Protein AF-A0A6B3IBB4-F1 (afdb_monomer_lite)

pLDDT: mean 93.13, std 5.56, range [64.5, 98.44]

Radius of gyration: 17.06 Å; chains: 1; bounding box: 40×28×48 Å

Sequence (84 aa):
YNFADIDPSQADAAKKAGLDVFVQPGFNAANLSLNVNKAPFDNDKVVEAVRHAVNREEFVQKLTFGYGEATDQPFPKGYVAYDP

Foldseek 3Di:
DDDDDDALVCQVVCVVVVHDDDADDDLFDDDDDDDCVDPPNVDVVVVVVVVVVDDQVVCCCPRNVVSDDDDPDSGDPPDPPDDD

Secondary structure (DSSP, 8-state):
-------GGGHHHHHHTT-----PPPS--------TTSTTTTSHHHHHHHHHH--HHHHHHHHSTTSS---SSSSPTTSTT---

Structure (mmCIF, N/CA/C/O backbone):
data_AF-A0A6B3IBB4-F1
#
_entry.id   AF-A0A6B3IBB4-F1
#
loop_
_atom_site.group_PDB
_atom_site.id
_atom_site.type_symbol
_atom_site.label_atom_id
_atom_site.label_alt_id
_atom_site.label_comp_id
_atom_site.label_asym_id
_atom_site.label_entity_id
_atom_site.label_seq_id
_atom_site.pdbx_PDB_ins_code
_atom_site.Cartn_x
_atom_site.Cartn_y
_atom_site.Cartn_z
_atom_site.occupancy
_atom_site.B_iso_or_equiv
_atom_site.auth_seq_id
_atom_site.auth_comp_id
_atom_site.auth_asym_id
_atom_site.auth_atom_id
_atom_site.pdbx_PDB_model_num
ATOM 1 N N . TYR A 1 1 ? -26.642 -4.015 13.638 1.00 64.50 1 TYR A N 1
ATOM 2 C CA . TYR A 1 1 ? -25.635 -3.118 14.231 1.00 64.50 1 TYR A CA 1
ATOM 3 C C . TYR A 1 1 ? -25.666 -1.799 13.486 1.00 64.50 1 TYR A C 1
ATOM 5 O O . TYR A 1 1 ? -25.950 -1.817 12.295 1.00 64.50 1 TYR A O 1
ATOM 13 N N . ASN A 1 2 ? -25.475 -0.682 14.187 1.00 84.06 2 ASN A N 1
ATOM 14 C CA . ASN A 1 2 ? -25.413 0.648 13.585 1.00 84.06 2 ASN A CA 1
ATOM 15 C C . ASN A 1 2 ? -23.936 1.042 13.516 1.00 84.06 2 ASN A C 1
ATOM 17 O O . ASN A 1 2 ? -23.342 1.334 14.552 1.00 84.06 2 ASN A O 1
ATOM 21 N N . PHE A 1 3 ? -23.340 0.93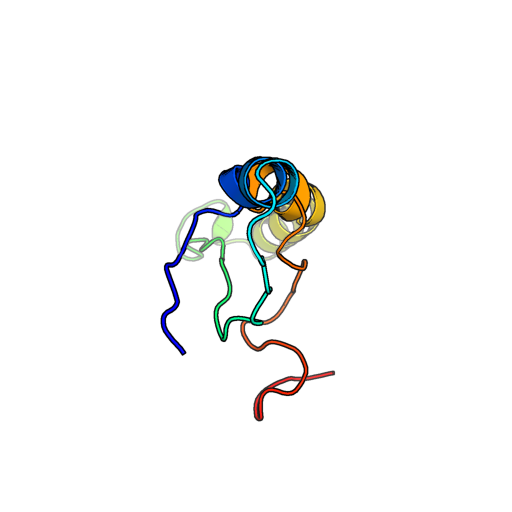3 12.332 1.00 88.06 3 PHE A N 1
ATOM 22 C CA . PHE A 1 3 ? -21.936 1.253 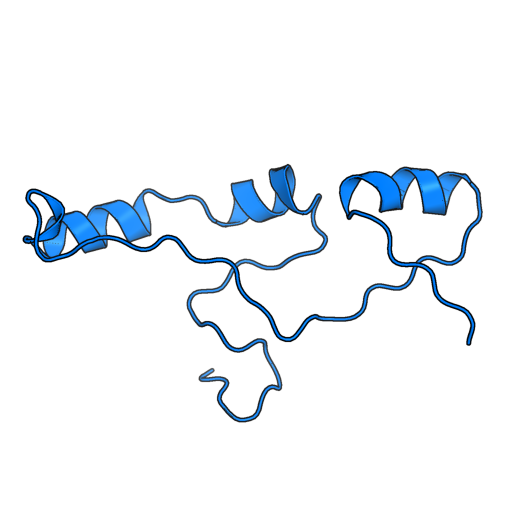12.101 1.00 88.06 3 PHE A CA 1
ATOM 23 C C . PHE A 1 3 ? -21.827 2.591 11.376 1.00 88.06 3 PHE A C 1
ATOM 25 O O . PHE A 1 3 ? -22.685 2.931 10.562 1.00 88.06 3 PHE A O 1
ATOM 32 N N . ALA A 1 4 ? -20.765 3.330 11.677 1.00 91.31 4 ALA A N 1
ATOM 33 C CA . ALA A 1 4 ? -20.351 4.494 10.917 1.00 91.31 4 ALA A CA 1
ATOM 34 C C . ALA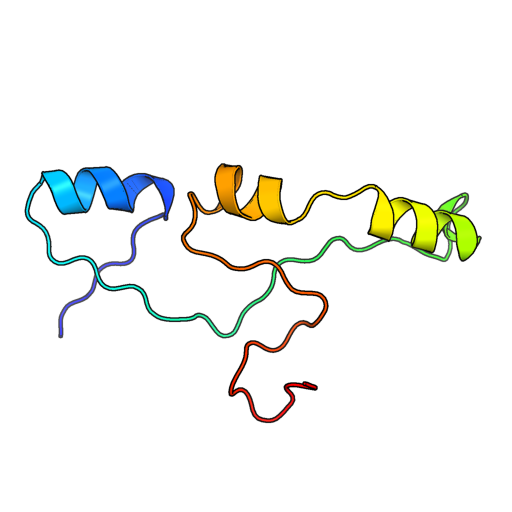 A 1 4 ? -18.905 4.273 10.480 1.00 91.31 4 ALA A C 1
ATOM 36 O O . ALA A 1 4 ? -18.057 3.954 11.316 1.00 91.31 4 ALA A O 1
ATOM 37 N N . ASP A 1 5 ? -18.644 4.437 9.188 1.00 92.06 5 ASP A N 1
ATOM 38 C CA . ASP A 1 5 ? -17.291 4.348 8.656 1.00 92.06 5 ASP A CA 1
ATOM 39 C C . ASP A 1 5 ? -16.496 5.593 9.059 1.00 92.06 5 ASP A C 1
ATOM 41 O O . ASP A 1 5 ? -17.006 6.718 9.036 1.00 92.06 5 ASP A O 1
ATOM 45 N N . ILE A 1 6 ? -15.235 5.383 9.422 1.00 93.69 6 ILE A N 1
ATOM 46 C CA . ILE A 1 6 ? -14.280 6.443 9.741 1.00 93.69 6 ILE A CA 1
ATOM 47 C C . ILE A 1 6 ? -13.002 6.226 8.938 1.00 93.69 6 ILE A C 1
ATOM 49 O O . ILE A 1 6 ? -12.664 5.096 8.583 1.00 93.69 6 ILE A O 1
ATOM 53 N N . ASP A 1 7 ? -12.275 7.306 8.670 1.00 94.06 7 ASP A N 1
ATOM 54 C CA . ASP A 1 7 ? -10.966 7.206 8.030 1.00 94.06 7 ASP A CA 1
ATOM 55 C C . ASP A 1 7 ? -9.945 6.557 8.992 1.00 94.06 7 ASP A C 1
ATOM 57 O O . ASP A 1 7 ? -10.012 6.807 10.204 1.00 94.06 7 ASP A O 1
ATOM 61 N N . PRO A 1 8 ? -8.966 5.765 8.506 1.00 93.69 8 PRO A N 1
ATOM 62 C CA . PRO A 1 8 ? -7.942 5.166 9.363 1.00 93.69 8 PRO A CA 1
ATOM 63 C C . PRO A 1 8 ? -7.200 6.170 10.258 1.00 93.69 8 PRO A C 1
ATOM 65 O O . PRO A 1 8 ? -6.862 5.847 11.399 1.00 93.69 8 PRO A O 1
ATOM 68 N N . SER A 1 9 ? -7.006 7.409 9.792 1.00 95.81 9 SER A N 1
ATOM 69 C CA . SER A 1 9 ? -6.393 8.494 10.575 1.00 95.81 9 SER A CA 1
ATOM 70 C C . SER A 1 9 ? -7.182 8.861 11.838 1.00 95.81 9 SER A C 1
ATOM 72 O O . SER A 1 9 ? -6.615 9.376 12.802 1.00 95.81 9 SER A O 1
ATOM 74 N N . GLN A 1 10 ? -8.485 8.577 11.867 1.00 96.81 10 GLN A N 1
ATOM 75 C CA . GLN A 1 10 ? -9.382 8.903 12.975 1.00 96.81 10 GLN A CA 1
ATOM 76 C C . GLN A 1 10 ? -9.463 7.785 14.022 1.00 96.81 10 GLN A C 1
ATOM 78 O O . GLN A 1 10 ? -9.951 8.017 15.129 1.00 96.81 10 GLN A O 1
ATOM 83 N N . ALA A 1 11 ? -8.975 6.583 13.710 1.00 95.62 11 ALA A N 1
ATOM 84 C CA . ALA A 1 11 ? -9.182 5.401 14.540 1.00 95.62 11 ALA A CA 1
ATOM 85 C C . ALA A 1 11 ? -8.539 5.511 15.936 1.00 95.62 11 ALA A C 1
ATOM 87 O O . ALA A 1 11 ? -9.142 5.091 16.924 1.00 95.62 11 ALA A O 1
ATOM 88 N N . ASP A 1 12 ? -7.347 6.105 16.055 1.00 95.50 12 ASP A N 1
ATOM 89 C CA . ASP A 1 12 ? -6.698 6.335 17.357 1.00 95.50 12 ASP A CA 1
ATOM 90 C C . ASP A 1 12 ? -7.488 7.330 18.227 1.00 95.50 12 ASP A C 1
ATOM 92 O O . ASP A 1 12 ? -7.726 7.081 19.411 1.00 95.50 12 ASP A O 1
ATOM 96 N N . ALA A 1 13 ? -7.970 8.425 17.632 1.00 96.75 13 ALA A N 1
ATOM 97 C CA . ALA A 1 13 ? -8.797 9.408 18.330 1.00 96.75 13 ALA A CA 1
ATOM 98 C C . ALA A 1 13 ? -10.144 8.812 18.778 1.00 96.75 13 ALA A C 1
ATOM 100 O O . ALA A 1 13 ? -10.563 9.039 19.912 1.00 96.75 13 ALA A O 1
ATOM 101 N N . ALA A 1 14 ? -10.788 8.003 17.930 1.00 96.75 14 ALA A N 1
ATOM 102 C CA . ALA A 1 14 ? -12.034 7.309 18.254 1.00 96.75 14 ALA A CA 1
ATOM 103 C C . ALA A 1 14 ? -11.863 6.333 19.432 1.00 96.75 14 ALA A C 1
ATOM 105 O O . ALA A 1 14 ? -12.659 6.359 20.373 1.00 96.75 14 ALA A O 1
ATOM 106 N N . LYS A 1 15 ? -10.778 5.544 19.438 1.00 96.19 15 LYS A N 1
ATOM 107 C CA . LYS A 1 15 ? -10.428 4.662 20.566 1.00 96.19 15 LYS A CA 1
ATOM 108 C C . LYS A 1 15 ? -10.207 5.456 21.854 1.00 96.19 15 LYS A C 1
ATOM 110 O O . LYS A 1 15 ? -10.748 5.098 22.896 1.00 96.19 15 LYS A O 1
ATOM 115 N N . LYS A 1 16 ? 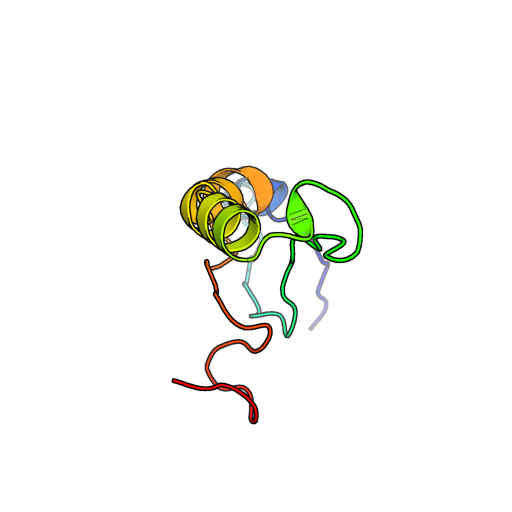-9.461 6.565 21.792 1.00 97.75 16 LYS A N 1
ATOM 116 C CA . LYS A 1 16 ? -9.224 7.459 22.945 1.00 97.75 16 LYS A CA 1
ATOM 117 C C . LYS A 1 16 ? -10.499 8.132 23.457 1.00 97.75 16 LYS A C 1
ATOM 119 O O . LYS A 1 16 ? -10.586 8.423 24.646 1.00 97.75 16 LYS A O 1
ATOM 124 N N . ALA A 1 17 ? -11.485 8.347 22.589 1.00 97.56 17 ALA A N 1
ATOM 125 C CA . ALA A 1 17 ? -12.810 8.842 22.955 1.00 97.56 17 ALA A CA 1
ATOM 126 C C . ALA A 1 17 ? -13.728 7.758 23.559 1.00 97.56 17 ALA A C 1
ATOM 128 O O . ALA A 1 17 ? -14.859 8.063 23.931 1.00 97.56 17 ALA A O 1
ATOM 129 N N . GLY A 1 18 ? -13.263 6.507 23.669 1.00 96.88 18 GLY A N 1
ATOM 130 C CA . GLY A 1 18 ? -14.026 5.398 24.244 1.00 96.88 18 GLY A CA 1
ATOM 131 C C . GLY A 1 18 ? -15.049 4.775 23.292 1.00 96.88 18 GLY A C 1
ATOM 132 O O . GLY A 1 18 ? -15.954 4.083 23.754 1.00 96.88 18 GLY A O 1
ATOM 133 N N . LEU A 1 19 ? -14.935 5.020 21.982 1.00 95.62 19 LEU A N 1
ATOM 134 C CA . LEU A 1 19 ? -15.776 4.366 20.981 1.00 95.62 19 LEU A CA 1
ATOM 135 C C . LEU A 1 19 ? -15.295 2.932 20.726 1.00 95.62 19 LEU A C 1
ATOM 137 O O . LEU A 1 19 ? -14.095 2.654 20.761 1.00 95.62 19 LEU A O 1
ATOM 141 N N . ASP A 1 20 ? -16.236 2.039 20.420 1.00 94.69 20 ASP A N 1
ATOM 142 C CA . ASP A 1 20 ? -15.916 0.703 19.922 1.00 94.69 20 ASP A CA 1
ATOM 143 C C . ASP A 1 20 ? -15.450 0.802 18.463 1.00 94.69 20 ASP A C 1
ATOM 145 O O . ASP A 1 20 ? -16.196 1.240 17.585 1.00 94.69 20 ASP A O 1
ATOM 149 N N . VAL A 1 21 ? -14.191 0.439 18.221 1.00 93.75 21 VAL A N 1
ATOM 150 C CA . VAL A 1 21 ? -13.552 0.502 16.905 1.00 93.75 21 VAL A CA 1
ATOM 151 C C . VAL A 1 21 ? -13.154 -0.909 16.505 1.00 93.75 21 VAL A C 1
ATOM 153 O O . VAL A 1 21 ? -12.185 -1.465 17.027 1.00 93.75 21 VAL A O 1
ATOM 156 N N . PHE A 1 22 ? -13.873 -1.461 15.534 1.00 91.75 22 PHE A N 1
ATOM 157 C CA . PHE A 1 22 ? -13.553 -2.738 14.909 1.00 91.75 22 PHE A CA 1
ATOM 158 C C . PHE A 1 22 ? -12.956 -2.502 13.518 1.00 91.75 22 PHE A C 1
ATOM 160 O O . PHE A 1 22 ? -13.277 -1.526 12.843 1.00 91.75 22 PHE A O 1
ATOM 167 N N . VAL A 1 23 ? -12.070 -3.402 13.093 1.00 89.62 23 VAL A N 1
ATOM 168 C CA . VAL A 1 23 ? -11.461 -3.380 11.759 1.00 89.62 23 VAL A CA 1
ATOM 169 C C . VAL A 1 23 ? -12.034 -4.546 10.977 1.00 89.62 23 VAL A C 1
ATOM 171 O O . VAL A 1 23 ? -11.923 -5.694 11.408 1.00 89.62 23 VAL A O 1
ATOM 174 N N . GLN A 1 24 ? -12.648 -4.257 9.835 1.00 86.44 24 GLN A N 1
ATOM 175 C CA . GLN A 1 24 ? -13.095 -5.278 8.898 1.00 86.44 24 GLN A CA 1
ATOM 176 C C . GLN A 1 24 ? -12.109 -5.336 7.725 1.00 86.44 24 GLN A C 1
ATOM 178 O O . GLN A 1 24 ? -11.902 -4.308 7.080 1.00 86.44 24 GLN A O 1
ATOM 183 N N . PRO A 1 25 ? -11.505 -6.501 7.424 1.00 77.94 25 PRO A N 1
ATOM 184 C CA . PRO A 1 25 ? -10.694 -6.657 6.224 1.00 77.94 25 PRO A CA 1
ATOM 185 C C . PRO A 1 25 ? -11.532 -6.341 4.984 1.00 77.94 25 PRO A C 1
ATOM 187 O O . PRO A 1 25 ? -12.588 -6.941 4.770 1.00 77.94 25 PRO A O 1
ATOM 190 N N . GLY A 1 26 ? -11.074 -5.379 4.190 1.00 77.62 26 GLY A N 1
ATOM 191 C CA . GLY A 1 26 ? -11.713 -5.027 2.931 1.00 77.62 26 GLY A CA 1
ATOM 192 C C . GLY A 1 26 ? -11.298 -5.974 1.805 1.00 77.62 26 GLY A C 1
ATOM 193 O O . GLY A 1 26 ? -10.182 -6.489 1.780 1.00 77.62 26 GLY A O 1
ATOM 194 N N . PHE A 1 27 ? -12.193 -6.195 0.840 1.00 81.81 27 PHE A N 1
ATOM 195 C CA . PHE A 1 27 ? -11.876 -6.897 -0.410 1.00 81.81 27 PHE A CA 1
ATOM 196 C C . PHE A 1 27 ? -11.375 -5.909 -1.471 1.00 81.81 27 PHE A C 1
ATOM 198 O O . PHE A 1 27 ? -11.964 -5.773 -2.544 1.00 81.81 27 PHE A O 1
ATOM 205 N N . ASN A 1 28 ? -10.322 -5.164 -1.144 1.00 83.12 28 ASN A N 1
ATOM 206 C CA . ASN A 1 28 ? -9.762 -4.118 -1.991 1.00 83.12 28 ASN A CA 1
ATOM 207 C C . ASN A 1 28 ? -8.239 -4.028 -1.843 1.00 83.12 28 ASN A C 1
ATOM 209 O O . ASN A 1 28 ? -7.686 -4.294 -0.782 1.00 83.12 28 ASN A O 1
ATOM 213 N N . ALA A 1 29 ? -7.578 -3.585 -2.910 1.00 89.44 29 ALA A N 1
ATOM 214 C CA . ALA A 1 29 ? -6.152 -3.287 -2.938 1.00 89.44 29 ALA A CA 1
ATOM 215 C C . ALA A 1 29 ? -5.921 -1.951 -3.654 1.00 89.44 29 ALA A C 1
ATOM 217 O O . ALA A 1 29 ? -6.649 -1.602 -4.585 1.00 89.44 29 ALA A O 1
ATOM 218 N N . ALA A 1 30 ? -4.904 -1.206 -3.225 1.00 91.38 30 ALA A N 1
ATOM 219 C CA . ALA A 1 30 ? -4.419 -0.026 -3.932 1.00 91.38 30 ALA A CA 1
ATOM 220 C C . ALA A 1 30 ? -3.222 -0.416 -4.810 1.00 91.38 30 ALA A C 1
ATOM 222 O O . ALA A 1 30 ? -2.331 -1.137 -4.364 1.00 91.38 30 ALA A O 1
ATOM 223 N N . ASN A 1 31 ? -3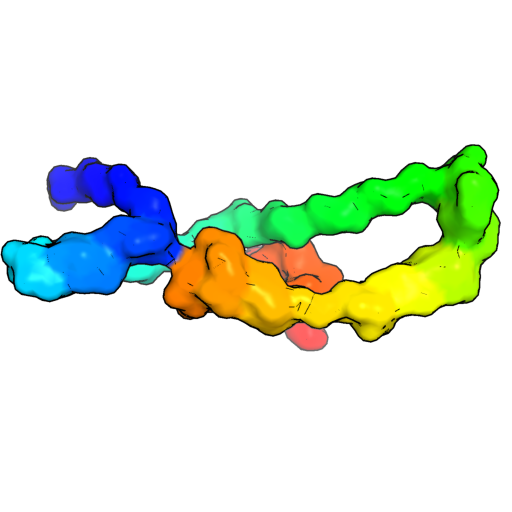.178 0.074 -6.049 1.00 92.69 31 ASN A N 1
ATOM 224 C CA . ASN A 1 31 ? -2.125 -0.264 -7.003 1.00 92.69 31 ASN A CA 1
ATOM 225 C C . ASN A 1 31 ? -1.528 0.976 -7.679 1.00 92.69 31 ASN A C 1
ATOM 227 O O . ASN A 1 31 ? -2.197 1.985 -7.893 1.00 92.69 31 ASN A O 1
ATOM 231 N N . LEU A 1 32 ? -0.259 0.857 -8.071 1.00 92.50 32 LEU A N 1
ATOM 232 C CA . LEU A 1 32 ? 0.418 1.795 -8.961 1.00 92.50 32 LEU A CA 1
ATOM 233 C C . LEU A 1 32 ? 0.389 1.218 -10.376 1.00 92.50 32 LEU A C 1
ATOM 235 O O . LEU A 1 32 ? 0.980 0.170 -10.634 1.00 92.50 32 LEU A O 1
ATOM 239 N N . SER A 1 33 ? -0.295 1.896 -11.294 1.00 94.81 33 SER A N 1
ATOM 240 C CA . SER A 1 33 ? -0.343 1.492 -12.701 1.00 94.81 33 SER A CA 1
ATOM 241 C C . SER A 1 33 ? 0.754 2.192 -13.496 1.00 94.81 33 SER A C 1
ATOM 243 O O . SER A 1 33 ? 0.812 3.420 -13.535 1.00 94.81 33 SER A O 1
ATOM 245 N N . LEU A 1 34 ? 1.599 1.412 -14.170 1.00 96.50 34 LEU A N 1
ATOM 246 C CA . LEU A 1 34 ? 2.614 1.916 -15.094 1.00 96.50 34 LEU A CA 1
ATOM 247 C C . LEU A 1 34 ? 2.134 1.733 -16.534 1.00 96.50 34 LEU A C 1
ATOM 249 O O . LEU A 1 34 ? 1.675 0.656 -16.913 1.00 96.50 34 LEU A O 1
ATOM 253 N N . ASN A 1 35 ? 2.250 2.779 -17.352 1.00 97.69 35 ASN A N 1
ATOM 254 C CA . ASN A 1 35 ? 1.954 2.669 -18.776 1.00 97.69 35 ASN A CA 1
ATOM 255 C C . ASN A 1 35 ? 3.156 2.069 -19.512 1.00 97.69 35 ASN A C 1
ATOM 257 O O . ASN A 1 35 ? 4.061 2.794 -19.919 1.00 97.69 35 ASN A O 1
ATOM 261 N N . VAL A 1 36 ? 3.124 0.755 -19.721 1.00 97.62 36 VAL A N 1
ATOM 262 C CA . VAL A 1 36 ? 4.196 -0.013 -20.377 1.00 97.62 36 VAL A CA 1
ATOM 263 C C . VAL A 1 36 ? 4.343 0.254 -21.883 1.00 97.62 36 VAL A C 1
ATOM 265 O O . VAL A 1 36 ? 5.218 -0.302 -22.524 1.00 97.62 36 VAL A O 1
ATOM 268 N N . ASN A 1 37 ? 3.521 1.132 -22.470 1.00 97.56 37 ASN A N 1
ATOM 269 C CA . ASN A 1 37 ? 3.665 1.576 -23.864 1.00 97.56 37 ASN A CA 1
ATOM 270 C C . ASN A 1 37 ? 4.409 2.918 -23.989 1.00 97.56 37 ASN A C 1
ATOM 272 O O . ASN A 1 37 ? 4.367 3.566 -25.040 1.00 97.56 37 ASN A O 1
ATOM 276 N N . LYS A 1 38 ? 5.002 3.412 -22.897 1.00 98.38 38 LYS A N 1
ATOM 277 C CA . LYS A 1 38 ? 5.682 4.707 -22.844 1.00 98.38 38 LYS A CA 1
ATOM 278 C C . LYS A 1 38 ? 7.048 4.562 -22.194 1.00 98.38 38 LYS A C 1
ATOM 280 O O . LYS A 1 38 ? 7.137 4.156 -21.038 1.00 98.38 38 LYS A O 1
ATOM 285 N N . ALA A 1 39 ? 8.088 4.991 -22.904 1.00 97.44 39 ALA A N 1
ATOM 286 C CA . ALA A 1 39 ? 9.425 5.101 -22.341 1.00 97.44 39 ALA A CA 1
ATOM 287 C C . ALA A 1 39 ? 9.432 5.946 -21.046 1.00 97.44 39 ALA A C 1
ATOM 289 O O . ALA A 1 39 ? 8.753 6.978 -20.996 1.00 97.44 39 ALA A O 1
ATOM 290 N N . PRO A 1 40 ? 10.183 5.539 -20.000 1.00 97.19 40 PRO A N 1
ATOM 291 C CA . PRO A 1 40 ? 11.081 4.377 -19.963 1.00 97.19 40 PRO A CA 1
ATOM 292 C C . PRO A 1 40 ? 10.414 3.061 -19.498 1.00 97.19 40 PRO A C 1
ATOM 294 O O . PRO A 1 40 ? 11.114 2.078 -19.277 1.00 97.19 40 PRO A O 1
ATOM 297 N N . PHE A 1 41 ? 9.091 3.025 -19.301 1.00 98.44 41 PHE A N 1
ATOM 298 C CA . PHE A 1 41 ? 8.365 1.851 -18.784 1.00 98.44 41 PHE A CA 1
ATOM 299 C C . PHE A 1 41 ? 8.053 0.786 -19.842 1.00 98.44 41 PHE A C 1
ATOM 301 O O . PHE A 1 41 ? 7.512 -0.260 -19.500 1.00 98.44 41 PHE A O 1
ATOM 308 N N . ASP A 1 42 ? 8.402 1.037 -21.102 1.00 98.19 42 ASP A N 1
ATOM 309 C CA . ASP A 1 42 ? 8.429 0.041 -22.180 1.00 98.19 42 ASP A CA 1
ATOM 310 C C . ASP A 1 42 ? 9.616 -0.936 -22.073 1.00 98.19 42 ASP A C 1
ATOM 312 O O . ASP A 1 42 ? 9.689 -1.910 -22.819 1.00 98.19 42 ASP A O 1
ATOM 316 N N . ASN A 1 43 ? 10.532 -0.715 -21.124 1.00 98.44 43 ASN A N 1
ATOM 317 C CA . ASN A 1 43 ? 11.578 -1.655 -20.744 1.00 98.44 43 ASN A CA 1
ATOM 318 C C . ASN A 1 43 ? 11.209 -2.378 -19.439 1.00 98.44 43 ASN A C 1
ATOM 320 O O . ASN A 1 43 ? 11.166 -1.765 -18.368 1.00 98.44 43 ASN A O 1
ATOM 324 N N . ASP A 1 44 ? 11.040 -3.699 -19.507 1.00 97.81 44 ASP A N 1
ATOM 325 C CA . ASP A 1 44 ? 10.656 -4.534 -18.361 1.00 97.81 44 ASP A CA 1
ATOM 326 C C . ASP A 1 44 ? 11.594 -4.389 -17.154 1.00 97.81 44 ASP A C 1
ATOM 328 O O . ASP A 1 44 ? 11.138 -4.401 -16.010 1.00 97.81 44 ASP A O 1
ATOM 332 N N . LYS A 1 45 ? 12.895 -4.159 -17.381 1.00 98.44 45 LYS A N 1
ATOM 333 C CA . LYS A 1 45 ? 13.865 -3.955 -16.291 1.00 98.44 45 LYS A CA 1
ATOM 334 C C . LYS A 1 45 ? 13.617 -2.658 -15.527 1.00 98.44 45 LYS A C 1
ATOM 336 O O . LYS A 1 45 ? 13.906 -2.579 -14.337 1.00 98.44 45 LYS A O 1
ATOM 341 N N . VAL A 1 46 ? 13.086 -1.631 -16.194 1.00 98.31 46 VAL A N 1
ATOM 342 C CA . VAL A 1 46 ? 12.702 -0.372 -15.538 1.00 98.31 46 VAL A CA 1
ATOM 343 C C . VAL A 1 46 ? 11.453 -0.593 -14.692 1.00 98.31 46 VAL A C 1
ATOM 345 O O . VAL A 1 46 ? 11.387 -0.115 -13.562 1.00 98.31 46 VAL A O 1
ATOM 348 N N . VAL A 1 47 ? 10.487 -1.364 -15.195 1.00 98.06 47 VAL A N 1
ATOM 349 C CA . VAL A 1 47 ? 9.289 -1.748 -14.436 1.00 98.06 47 VAL A CA 1
ATOM 350 C C . VAL A 1 47 ? 9.666 -2.552 -13.188 1.00 98.06 47 VAL A C 1
ATOM 352 O O . VAL A 1 47 ? 9.172 -2.260 -12.100 1.00 98.06 47 VAL A O 1
ATOM 355 N N . GLU A 1 48 ? 10.564 -3.528 -13.319 1.00 97.50 48 GLU A N 1
ATOM 356 C CA . GLU A 1 48 ? 11.099 -4.312 -12.201 1.00 97.50 48 GLU A CA 1
ATOM 357 C C . GLU A 1 48 ? 11.829 -3.422 -11.185 1.00 97.50 48 GLU A C 1
ATOM 359 O O . GLU A 1 48 ? 11.535 -3.481 -9.989 1.00 97.50 48 GLU A O 1
ATOM 364 N N . ALA A 1 49 ? 12.696 -2.517 -11.652 1.00 98.25 49 ALA A N 1
ATOM 365 C CA . ALA A 1 49 ? 13.386 -1.563 -10.788 1.00 98.25 49 ALA A CA 1
ATOM 366 C C . ALA A 1 49 ? 12.404 -0.701 -9.976 1.00 98.25 49 ALA A C 1
ATOM 368 O O . ALA A 1 49 ? 12.595 -0.529 -8.773 1.00 98.25 49 ALA A O 1
ATOM 369 N N . VAL A 1 50 ? 11.316 -0.215 -10.588 1.00 97.31 50 VAL A N 1
ATOM 370 C CA . VAL A 1 50 ? 10.265 0.521 -9.864 1.00 97.31 50 VAL A CA 1
ATOM 371 C C . VAL A 1 50 ? 9.594 -0.358 -8.809 1.00 97.31 50 VAL A C 1
ATOM 373 O O . VAL A 1 50 ? 9.411 0.095 -7.681 1.00 97.31 50 VAL A O 1
ATOM 376 N N . ARG A 1 51 ? 9.254 -1.617 -9.127 1.00 95.38 51 ARG A N 1
ATOM 377 C CA . ARG A 1 51 ? 8.609 -2.524 -8.156 1.00 95.38 51 ARG A CA 1
ATOM 378 C C . ARG A 1 51 ? 9.447 -2.716 -6.893 1.00 95.38 51 ARG A C 1
ATOM 380 O O . ARG A 1 51 ? 8.855 -2.779 -5.813 1.00 95.38 51 ARG A O 1
ATOM 387 N N . HIS A 1 52 ? 10.772 -2.800 -7.035 1.00 96.62 52 HIS A N 1
ATOM 388 C CA . HIS A 1 52 ? 11.716 -2.948 -5.922 1.00 96.62 52 HIS A CA 1
ATOM 389 C C . HIS A 1 52 ? 12.053 -1.629 -5.220 1.00 96.62 52 HIS A C 1
ATOM 391 O O . HIS A 1 52 ? 12.350 -1.640 -4.029 1.00 96.62 52 HIS A O 1
ATOM 397 N N . ALA A 1 53 ? 11.993 -0.497 -5.924 1.00 97.19 53 ALA A N 1
ATOM 398 C CA . ALA A 1 53 ? 12.242 0.819 -5.338 1.00 97.19 53 ALA A CA 1
ATOM 399 C C . ALA A 1 53 ? 11.094 1.308 -4.433 1.00 97.19 53 ALA A C 1
ATOM 401 O O . ALA A 1 53 ? 11.299 2.192 -3.604 1.00 97.19 53 ALA A O 1
ATOM 402 N N . VAL A 1 54 ? 9.883 0.762 -4.588 1.00 96.25 54 VAL A N 1
ATOM 403 C CA . VAL A 1 54 ? 8.708 1.162 -3.802 1.00 96.25 54 VAL A CA 1
ATOM 404 C C . VAL A 1 54 ? 8.663 0.436 -2.456 1.00 96.25 54 VAL A C 1
ATOM 406 O O . VAL A 1 54 ? 8.456 -0.778 -2.389 1.00 96.25 54 VAL A O 1
ATOM 409 N N . ASN A 1 55 ? 8.748 1.210 -1.373 1.00 96.69 55 ASN A N 1
ATOM 410 C CA . ASN A 1 55 ? 8.522 0.735 -0.013 1.00 96.69 55 ASN A CA 1
ATOM 411 C C . ASN A 1 55 ? 7.017 0.687 0.311 1.00 96.69 55 ASN A C 1
ATOM 413 O O . ASN A 1 55 ? 6.415 1.686 0.703 1.00 96.69 55 ASN A O 1
ATOM 417 N N . ARG A 1 56 ? 6.399 -0.487 0.153 1.00 96.12 56 ARG A N 1
ATOM 418 C CA . ARG A 1 56 ? 4.961 -0.683 0.426 1.00 96.12 56 ARG A CA 1
ATOM 419 C C . ARG A 1 56 ? 4.611 -0.502 1.906 1.00 96.12 56 ARG A C 1
ATOM 421 O O . ARG A 1 56 ? 3.551 0.036 2.211 1.00 96.12 56 ARG A O 1
ATOM 428 N N . GLU A 1 57 ? 5.514 -0.881 2.807 1.00 96.81 57 GLU A N 1
ATOM 429 C CA . GLU A 1 57 ? 5.313 -0.738 4.255 1.00 96.81 57 GLU A CA 1
ATOM 430 C C . GLU A 1 57 ? 5.198 0.729 4.674 1.00 96.81 57 GLU A C 1
ATOM 432 O O . GLU A 1 57 ? 4.399 1.079 5.541 1.00 96.81 57 GLU A O 1
ATOM 437 N N . GLU A 1 58 ? 5.940 1.625 4.020 1.00 97.19 58 GLU A N 1
ATOM 438 C CA . GLU A 1 58 ? 5.818 3.058 4.283 1.00 97.19 58 GLU A CA 1
ATOM 439 C C . GLU A 1 58 ? 4.416 3.578 3.939 1.00 97.19 58 GLU A C 1
ATOM 441 O O . GLU A 1 58 ? 3.850 4.363 4.699 1.00 97.19 58 GLU A O 1
ATOM 446 N N . PHE A 1 59 ? 3.794 3.097 2.861 1.00 95.69 59 PHE A N 1
ATOM 447 C CA . PHE A 1 59 ? 2.413 3.464 2.541 1.00 95.69 59 PHE A CA 1
ATOM 448 C C . PHE A 1 59 ? 1.416 2.926 3.562 1.00 95.69 59 PHE A C 1
ATOM 450 O O . PHE A 1 59 ? 0.525 3.667 3.979 1.00 95.69 59 PHE A O 1
ATOM 457 N N . VAL A 1 60 ? 1.588 1.689 4.030 1.00 95.38 60 VAL A N 1
ATOM 458 C CA . VAL A 1 60 ? 0.756 1.141 5.111 1.00 95.38 60 VAL A CA 1
ATOM 459 C C . VAL A 1 60 ? 0.852 2.036 6.351 1.00 95.38 60 VAL A C 1
ATOM 461 O O . VAL A 1 60 ? -0.170 2.456 6.902 1.00 95.38 60 VAL A O 1
ATOM 464 N N . GLN A 1 61 ? 2.063 2.420 6.748 1.00 97.06 61 GLN A N 1
ATOM 465 C CA . GLN A 1 61 ? 2.288 3.256 7.927 1.00 97.06 61 GLN A CA 1
ATOM 466 C C . GLN A 1 61 ? 1.760 4.687 7.772 1.00 97.06 61 GLN A C 1
ATOM 468 O O . GLN A 1 61 ? 1.233 5.246 8.731 1.00 97.06 61 GLN A O 1
ATOM 473 N N . LYS A 1 62 ? 1.926 5.306 6.597 1.00 95.88 62 LYS A N 1
ATOM 474 C CA . LYS A 1 62 ? 1.649 6.738 6.396 1.00 95.88 62 LYS A CA 1
ATOM 475 C C . LYS A 1 62 ? 0.252 7.034 5.863 1.00 95.88 62 LYS A C 1
ATOM 477 O O . LYS A 1 62 ? -0.300 8.069 6.213 1.00 95.88 62 LYS A O 1
ATOM 482 N N . LEU A 1 63 ? -0.299 6.164 5.018 1.00 93.88 63 LEU A N 1
ATOM 483 C CA . LEU A 1 63 ? -1.613 6.369 4.398 1.00 93.88 63 LEU A CA 1
ATOM 484 C C . LEU A 1 63 ? -2.715 5.676 5.189 1.00 93.88 63 LEU A C 1
ATOM 486 O O . LEU A 1 63 ? -3.768 6.257 5.415 1.00 93.88 63 LEU A O 1
ATOM 490 N N . THR A 1 64 ? -2.466 4.440 5.629 1.00 93.81 64 THR A N 1
ATOM 491 C CA . THR A 1 64 ? -3.472 3.653 6.360 1.00 93.81 64 THR A CA 1
ATOM 492 C C . THR A 1 64 ? -3.259 3.662 7.867 1.00 93.81 64 THR A C 1
ATOM 494 O O . THR A 1 64 ? -4.028 3.035 8.581 1.00 93.81 64 THR A O 1
ATOM 497 N N . PHE A 1 65 ? -2.220 4.338 8.370 1.00 95.12 65 PHE A N 1
ATOM 498 C CA . PHE A 1 65 ? -1.892 4.391 9.801 1.00 95.12 65 PHE A CA 1
ATOM 499 C C . PHE A 1 65 ? -1.782 2.996 10.449 1.00 95.12 65 PHE A C 1
ATOM 501 O O . PHE A 1 65 ? -2.127 2.813 11.614 1.00 95.12 65 PHE A O 1
ATOM 508 N N . GLY A 1 66 ? -1.309 2.004 9.682 1.00 94.19 66 GLY A N 1
ATOM 509 C CA . GLY A 1 66 ? -1.166 0.612 10.123 1.00 94.19 66 GLY A CA 1
ATOM 510 C C . GLY A 1 66 ? -2.433 -0.249 10.038 1.00 94.19 66 GLY A C 1
ATOM 511 O O . GLY A 1 66 ? -2.405 -1.381 10.507 1.00 94.19 66 GLY A O 1
ATOM 512 N N . TYR A 1 67 ? -3.531 0.251 9.459 1.00 92.75 67 TYR A N 1
ATOM 513 C CA . TYR A 1 67 ? -4.785 -0.503 9.291 1.00 92.75 67 TYR A CA 1
ATOM 514 C C . TYR A 1 67 ? -4.881 -1.288 7.971 1.00 92.75 67 TYR A C 1
ATOM 516 O O . TYR A 1 67 ? -5.905 -1.915 7.710 1.00 92.75 67 TYR A O 1
ATOM 524 N N . GLY A 1 68 ? -3.839 -1.255 7.139 1.00 91.69 68 GLY A N 1
ATOM 525 C CA . GLY A 1 68 ? -3.698 -2.086 5.943 1.00 91.69 68 GLY A CA 1
ATOM 526 C C . GLY A 1 68 ? -2.546 -3.084 6.052 1.00 91.69 68 GLY A C 1
ATOM 527 O O . GLY A 1 68 ? -1.838 -3.139 7.055 1.00 91.69 68 GLY A O 1
ATOM 528 N N . GLU A 1 69 ? -2.333 -3.836 4.977 1.00 91.94 69 GLU A N 1
ATOM 529 C CA . GLU A 1 69 ? -1.204 -4.753 4.812 1.00 91.94 69 GLU A CA 1
ATOM 530 C C . GLU A 1 69 ? -0.534 -4.530 3.452 1.00 91.94 69 GLU A C 1
ATOM 532 O O . GLU A 1 69 ? -1.183 -4.129 2.480 1.00 91.94 69 GLU A O 1
ATOM 537 N N . ALA A 1 70 ? 0.780 -4.752 3.377 1.00 93.69 70 ALA A N 1
ATOM 538 C CA . ALA A 1 70 ? 1.474 -4.768 2.099 1.00 93.69 70 ALA A CA 1
ATOM 539 C C . ALA A 1 70 ? 1.100 -6.042 1.328 1.00 93.69 70 ALA A C 1
ATOM 541 O O . ALA A 1 70 ? 1.024 -7.125 1.900 1.00 93.69 70 ALA A O 1
ATOM 542 N N . THR A 1 71 ? 0.897 -5.909 0.018 1.00 91.81 71 THR A N 1
ATOM 543 C CA . THR A 1 71 ? 0.536 -7.027 -0.860 1.00 91.81 71 THR A CA 1
ATOM 544 C C . THR A 1 71 ? 1.212 -6.906 -2.227 1.00 91.81 71 THR A C 1
ATOM 546 O O . THR A 1 71 ? 1.574 -5.809 -2.680 1.00 91.81 71 THR A O 1
ATOM 549 N N . ASP A 1 72 ? 1.386 -8.044 -2.889 1.00 91.44 72 ASP A N 1
ATOM 550 C CA . ASP A 1 72 ? 1.804 -8.190 -4.284 1.00 91.44 72 ASP A CA 1
ATOM 551 C C . ASP A 1 72 ? 0.671 -8.684 -5.204 1.00 91.44 72 ASP A C 1
ATOM 553 O O . ASP A 1 72 ? 0.846 -8.717 -6.424 1.00 91.44 72 ASP A O 1
ATOM 557 N N . GLN A 1 73 ? -0.509 -8.961 -4.644 1.00 91.31 73 GLN A N 1
ATOM 558 C CA . GLN A 1 73 ? -1.697 -9.416 -5.363 1.00 91.31 73 GLN A CA 1
ATOM 559 C C . GLN A 1 73 ? -2.958 -8.629 -4.951 1.00 91.31 73 GLN A C 1
ATOM 561 O O . GLN A 1 73 ? -3.032 -8.091 -3.843 1.00 91.31 73 GLN A O 1
ATOM 566 N N . PRO A 1 74 ? -3.981 -8.537 -5.821 1.00 88.81 74 PRO A N 1
ATOM 567 C CA . PRO A 1 74 ? -5.195 -7.774 -5.522 1.00 88.81 74 PRO A CA 1
ATOM 568 C C . PRO A 1 74 ? -6.153 -8.494 -4.563 1.00 88.81 74 PRO A C 1
ATOM 570 O O . PRO A 1 74 ? -7.121 -7.892 -4.099 1.00 88.81 74 PRO A O 1
ATOM 573 N N . PHE A 1 75 ? -5.922 -9.779 -4.299 1.00 89.88 75 PHE A N 1
ATOM 574 C CA . PHE A 1 75 ? -6.792 -10.610 -3.482 1.00 89.88 75 PHE A CA 1
ATOM 575 C C . PHE A 1 75 ? -6.220 -10.723 -2.066 1.00 89.88 75 PHE A C 1
ATOM 577 O O . PHE A 1 75 ? -5.061 -11.098 -1.921 1.00 89.88 75 PHE A O 1
ATOM 584 N N . PRO A 1 76 ? -6.992 -10.414 -1.014 1.00 87.25 76 PRO A N 1
ATOM 585 C CA . PRO A 1 76 ? -6.524 -10.599 0.352 1.00 87.25 76 PRO A CA 1
ATOM 586 C C . PRO A 1 76 ? -6.539 -12.080 0.737 1.00 87.25 76 PRO A C 1
ATOM 588 O O . PRO A 1 76 ? -7.262 -12.900 0.153 1.00 87.25 76 PRO A O 1
ATOM 591 N N . LYS A 1 77 ? -5.780 -12.420 1.781 1.00 85.75 77 LYS A N 1
ATOM 592 C CA . LYS A 1 77 ? -5.721 -13.783 2.312 1.00 85.75 77 LYS A CA 1
ATOM 593 C C . LYS A 1 77 ? -7.118 -14.298 2.671 1.00 85.75 77 LYS A C 1
ATOM 595 O O . LYS A 1 77 ?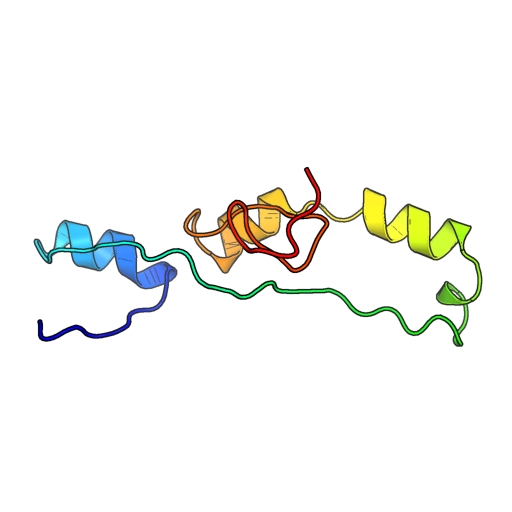 -7.875 -13.652 3.390 1.00 85.75 77 LYS A O 1
ATOM 600 N N . GLY A 1 78 ? -7.444 -15.498 2.193 1.00 85.88 78 GLY A N 1
ATOM 601 C CA . GLY A 1 78 ? -8.747 -16.137 2.409 1.00 85.88 78 GLY A CA 1
ATOM 602 C C . GLY A 1 78 ? -9.797 -15.832 1.336 1.00 85.88 78 GLY A C 1
ATOM 603 O O . GLY A 1 78 ? -10.866 -16.440 1.359 1.00 85.88 78 GLY A O 1
ATOM 604 N N . TYR A 1 79 ? -9.507 -14.952 0.373 1.00 88.62 79 TYR A N 1
ATOM 605 C CA . TYR A 1 79 ? -10.331 -14.812 -0.825 1.00 88.62 79 TYR A CA 1
ATOM 606 C C . TYR A 1 79 ? -10.137 -16.008 -1.773 1.00 88.62 79 TYR A C 1
ATOM 608 O O . TYR A 1 79 ? -9.052 -16.574 -1.852 1.00 88.62 79 TYR A O 1
ATOM 616 N N . VAL A 1 80 ? -11.178 -16.390 -2.525 1.00 92.00 80 VAL A N 1
ATOM 617 C CA . VAL A 1 80 ? -11.165 -17.600 -3.380 1.00 92.00 80 VAL A CA 1
ATOM 618 C C . VAL A 1 80 ? -10.085 -17.580 -4.470 1.00 92.00 80 VAL A C 1
ATOM 620 O O . VAL A 1 80 ? -9.615 -18.634 -4.879 1.00 92.00 80 VAL A O 1
ATOM 623 N N . ALA A 1 81 ? -9.693 -16.390 -4.929 1.00 92.00 81 ALA A N 1
ATOM 624 C CA . ALA A 1 81 ? -8.657 -16.198 -5.944 1.00 92.00 81 ALA A CA 1
ATOM 625 C C . ALA A 1 81 ? -7.275 -15.846 -5.357 1.00 92.00 81 ALA A C 1
ATOM 627 O O . ALA A 1 81 ? -6.393 -15.443 -6.108 1.00 92.00 81 ALA A O 1
ATOM 628 N N . TYR A 1 82 ? -7.098 -15.951 -4.035 1.00 91.44 82 TYR A N 1
ATOM 629 C CA . TYR A 1 82 ? -5.808 -15.735 -3.381 1.00 91.44 82 TYR A CA 1
ATOM 630 C C . TYR A 1 82 ? -4.802 -16.823 -3.781 1.00 91.44 82 TYR A C 1
ATOM 632 O O . TYR A 1 82 ? -5.120 -18.011 -3.685 1.00 91.44 82 TYR A O 1
ATOM 640 N N . ASP A 1 83 ? -3.598 -16.414 -4.180 1.00 92.25 83 ASP A N 1
ATOM 641 C CA . ASP A 1 83 ? -2.490 -17.310 -4.535 1.00 92.25 83 ASP A CA 1
ATOM 642 C C . ASP A 1 83 ? -1.403 -17.253 -3.441 1.00 92.25 83 ASP A C 1
ATOM 644 O O . ASP A 1 83 ? -0.828 -16.182 -3.239 1.00 92.25 83 ASP A O 1
ATOM 648 N N . PRO A 1 84 ? -1.192 -18.323 -2.650 1.00 87.94 84 PRO A N 1
ATOM 649 C CA . PRO A 1 84 ? -0.345 -18.298 -1.455 1.00 87.94 84 PRO A CA 1
ATOM 650 C C . PRO A 1 84 ? 1.166 -18.259 -1.700 1.00 87.94 84 PRO A C 1
ATOM 652 O O . PRO A 1 84 ? 1.661 -18.913 -2.643 1.00 87.94 84 PRO A O 1
#